Protein AF-A0A3D1ASE2-F1 (afdb_monomer_lite)

Radius of gyration: 16.87 Å; chains: 1; bounding box: 34×22×42 Å

Secondary structure (DSSP, 8-state):
---THHHHHHHHHHHHH--HHHHHHHHHHHHHHHHHHHHHHHHHHHH--STTTHHHHHHHHH-HHHHHHHHHHIIIIITTHHHH-

pLDDT: mean 88.69, std 10.6, range [47.78, 97.75]

Foldseek 3Di:
DDDPCVVVVLVVCCVVPVDPVVSVVVVVVVVVVVVVVVVVQVVVCVVDVDPDRPLSVLCVVPNNVRSVVVVVCCVPPVPVVVVVD

Structure (mmCIF, N/CA/C/O backbone):
data_AF-A0A3D1ASE2-F1
#
_entry.id   AF-A0A3D1ASE2-F1
#
loop_
_atom_site.group_PDB
_atom_site.id
_atom_site.type_symbol
_atom_site.label_atom_id
_atom_site.label_alt_id
_atom_site.label_comp_id
_atom_site.label_asym_id
_atom_site.label_entity_id
_atom_site.label_seq_id
_atom_site.pdbx_PDB_ins_code
_atom_site.Cartn_x
_atom_site.Cartn_y
_atom_site.Cartn_z
_atom_site.occupancy
_atom_site.B_iso_or_equiv
_atom_site.auth_seq_id
_atom_site.auth_comp_id
_atom_site.auth_asym_id
_atom_site.auth_atom_id
_atom_site.pdbx_PDB_model_num
ATOM 1 N N . MET A 1 1 ? 2.112 8.801 -1.460 1.00 79.31 1 MET A N 1
ATOM 2 C CA . MET A 1 1 ? 3.368 9.081 -0.728 1.00 79.31 1 MET A CA 1
ATOM 3 C C . MET A 1 1 ? 4.500 9.148 -1.743 1.00 79.31 1 MET A C 1
ATOM 5 O O . MET A 1 1 ? 4.478 8.344 -2.666 1.00 79.31 1 MET A O 1
ATOM 9 N N . VAL A 1 2 ? 5.437 10.090 -1.624 1.00 85.38 2 VAL A N 1
ATOM 10 C CA . VAL A 1 2 ? 6.650 10.112 -2.463 1.00 85.38 2 VAL A CA 1
ATOM 11 C C . VAL A 1 2 ? 7.789 9.534 -1.631 1.00 85.38 2 VAL A C 1
ATOM 13 O O . VAL A 1 2 ? 8.011 9.990 -0.514 1.00 85.38 2 VAL A O 1
ATOM 16 N N . GLY A 1 3 ? 8.464 8.510 -2.147 1.00 85.06 3 GLY A N 1
ATOM 17 C CA . GLY A 1 3 ? 9.558 7.821 -1.463 1.00 85.06 3 GLY A CA 1
ATOM 18 C C . GLY A 1 3 ? 10.695 7.474 -2.421 1.00 85.06 3 GLY A C 1
ATOM 19 O O . GLY A 1 3 ? 10.602 7.707 -3.625 1.00 85.06 3 GLY A O 1
ATOM 20 N N . THR A 1 4 ? 11.765 6.884 -1.891 1.00 85.19 4 THR A N 1
ATOM 21 C CA . THR A 1 4 ? 12.980 6.529 -2.650 1.00 85.19 4 THR A CA 1
ATOM 22 C C . THR A 1 4 ? 12.773 5.396 -3.660 1.00 85.19 4 THR A C 1
ATOM 24 O O . THR A 1 4 ? 13.582 5.239 -4.574 1.00 85.19 4 THR A O 1
ATOM 27 N N . GLY A 1 5 ? 11.665 4.651 -3.562 1.00 84.75 5 GLY A N 1
ATOM 28 C CA . GLY A 1 5 ? 11.333 3.543 -4.465 1.00 84.75 5 GLY A CA 1
ATOM 29 C C . GLY A 1 5 ? 11.286 3.927 -5.947 1.00 84.75 5 GLY A C 1
ATOM 30 O O . GLY A 1 5 ? 11.561 3.087 -6.796 1.00 84.75 5 GLY A O 1
ATOM 31 N N . ILE A 1 6 ? 11.044 5.202 -6.280 1.00 88.69 6 ILE A N 1
ATOM 32 C CA . ILE A 1 6 ? 11.091 5.672 -7.673 1.00 88.69 6 ILE A CA 1
ATOM 33 C C . ILE A 1 6 ? 12.464 5.448 -8.324 1.00 88.69 6 ILE A C 1
ATOM 35 O O . ILE A 1 6 ? 12.524 5.181 -9.520 1.00 88.69 6 ILE A O 1
ATOM 39 N N . PHE A 1 7 ? 13.553 5.507 -7.551 1.00 86.62 7 PHE A N 1
ATOM 40 C CA . PHE A 1 7 ? 14.911 5.317 -8.061 1.00 86.62 7 PHE A CA 1
ATOM 41 C C . PHE A 1 7 ? 15.286 3.834 -8.144 1.00 86.62 7 PHE A C 1
ATOM 43 O O . PHE A 1 7 ? 15.832 3.398 -9.153 1.00 86.62 7 PHE A O 1
ATOM 50 N N . ALA A 1 8 ? 14.954 3.051 -7.113 1.00 87.25 8 ALA A N 1
ATOM 51 C CA . ALA A 1 8 ? 15.301 1.631 -7.055 1.00 87.25 8 ALA A CA 1
ATOM 52 C C . ALA A 1 8 ? 14.403 0.779 -7.968 1.00 87.25 8 ALA A C 1
ATOM 54 O O . ALA A 1 8 ? 14.887 0.095 -8.868 1.00 87.25 8 ALA A O 1
ATOM 55 N N . THR A 1 9 ? 13.083 0.854 -7.783 1.00 88.00 9 THR A N 1
ATOM 56 C CA . THR A 1 9 ? 12.115 -0.001 -8.483 1.00 88.00 9 THR A CA 1
ATOM 57 C C . THR A 1 9 ? 12.113 0.258 -9.986 1.00 88.00 9 THR A C 1
ATOM 59 O O . THR A 1 9 ? 12.120 -0.688 -10.768 1.00 88.00 9 THR A O 1
ATOM 62 N N . THR A 1 10 ? 12.181 1.525 -10.403 1.00 88.69 10 THR A N 1
ATOM 63 C CA . THR A 1 10 ? 12.264 1.874 -11.831 1.00 88.69 10 THR A CA 1
ATOM 64 C C . THR A 1 10 ? 13.572 1.386 -12.456 1.00 88.69 10 THR A C 1
ATOM 66 O O . THR A 1 10 ? 13.566 0.966 -13.609 1.00 88.69 10 THR A O 1
ATOM 69 N N . GLY A 1 11 ? 14.678 1.390 -11.701 1.00 87.75 11 GLY A N 1
ATOM 70 C CA . GLY A 1 11 ? 15.962 0.849 -12.149 1.00 87.75 11 GLY A CA 1
ATOM 71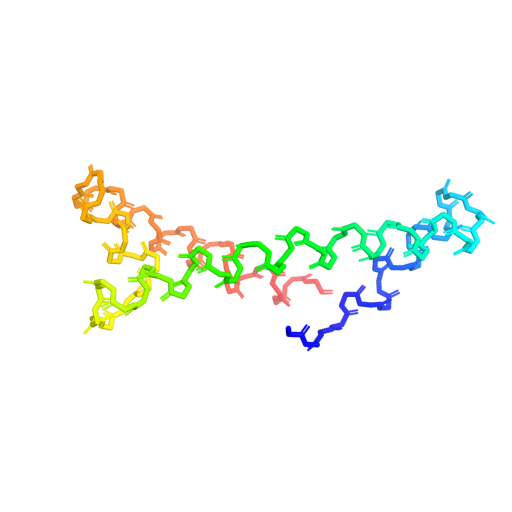 C C . GLY A 1 11 ? 15.898 -0.653 -12.435 1.00 87.75 11 GLY A C 1
ATOM 72 O O . GLY A 1 11 ? 16.311 -1.084 -13.510 1.00 87.75 11 GLY A O 1
ATOM 73 N N . PHE A 1 12 ? 15.308 -1.438 -11.526 1.00 89.56 12 PHE A N 1
ATOM 74 C CA . PHE A 1 12 ? 15.085 -2.872 -11.749 1.00 89.56 12 PHE A CA 1
ATOM 75 C C . PHE A 1 12 ? 14.143 -3.129 -12.933 1.00 89.56 12 PHE A C 1
ATOM 77 O O . PHE A 1 12 ? 14.477 -3.901 -13.827 1.00 89.56 12 PHE A O 1
ATOM 84 N N . MET A 1 13 ? 13.020 -2.406 -13.013 1.00 91.88 13 MET A N 1
ATOM 85 C CA . MET A 1 13 ? 12.073 -2.528 -14.130 1.00 91.88 13 MET A CA 1
ATOM 86 C C . MET A 1 13 ? 12.710 -2.199 -15.485 1.00 91.88 13 MET A C 1
ATOM 88 O O . MET A 1 13 ? 12.378 -2.829 -16.484 1.00 91.88 13 MET A O 1
ATOM 92 N N . ALA A 1 14 ? 13.625 -1.227 -15.539 1.00 91.00 14 ALA A N 1
ATOM 93 C CA . ALA A 1 14 ? 14.350 -0.903 -16.763 1.00 91.00 14 ALA A CA 1
ATOM 94 C C . ALA A 1 14 ? 15.271 -2.044 -17.215 1.00 91.00 14 ALA A C 1
ATOM 96 O O . ALA A 1 14 ? 15.356 -2.301 -18.415 1.00 91.00 14 ALA A O 1
ATOM 97 N N . GLY A 1 15 ? 15.913 -2.740 -16.271 1.00 90.25 15 GLY A N 1
ATOM 98 C CA . GLY A 1 15 ? 16.72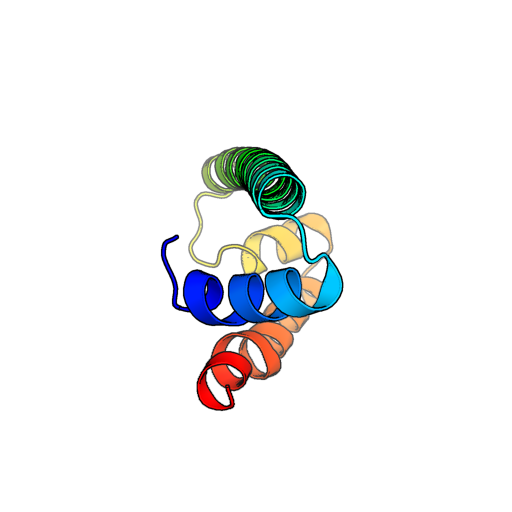2 -3.927 -16.554 1.00 90.25 15 GLY A CA 1
ATOM 99 C C . GLY A 1 15 ? 15.892 -5.116 -17.042 1.00 90.25 15 GLY A C 1
ATOM 100 O O . GLY A 1 15 ? 16.298 -5.789 -17.986 1.00 90.25 15 GLY A O 1
ATOM 101 N N . ASP A 1 16 ? 14.721 -5.334 -16.442 1.00 91.50 16 ASP A N 1
ATOM 102 C CA . ASP A 1 16 ? 13.880 -6.501 -16.729 1.00 91.50 16 ASP A CA 1
ATOM 103 C C . ASP A 1 16 ? 13.009 -6.331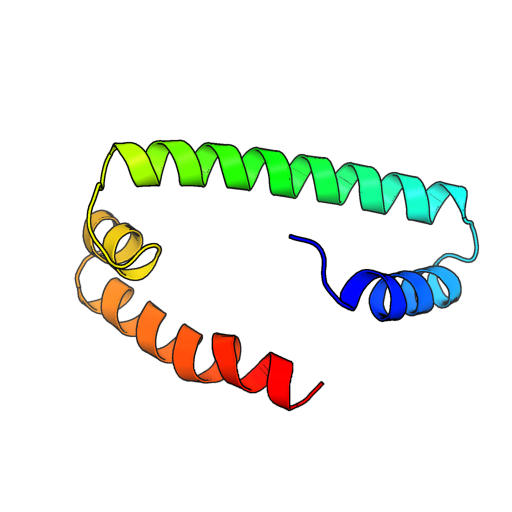 -17.985 1.00 91.50 16 ASP A C 1
ATOM 105 O O . ASP A 1 16 ? 12.835 -7.277 -18.753 1.00 91.50 16 ASP A O 1
ATOM 109 N N . LEU A 1 17 ? 12.436 -5.140 -18.207 1.00 91.81 17 LEU A N 1
ATOM 110 C CA . LEU A 1 17 ? 11.500 -4.896 -19.312 1.00 91.81 17 LEU A CA 1
ATOM 111 C C . LEU A 1 17 ? 12.151 -4.261 -20.542 1.00 91.81 17 LEU A C 1
ATOM 113 O O . LEU A 1 17 ? 11.664 -4.470 -21.651 1.00 91.81 17 LEU A O 1
ATOM 117 N N . GLY A 1 18 ? 13.184 -3.431 -20.369 1.00 86.75 18 GLY A N 1
ATOM 118 C CA . GLY A 1 18 ? 13.877 -2.737 -21.464 1.00 86.75 18 GLY A CA 1
ATOM 119 C C . GL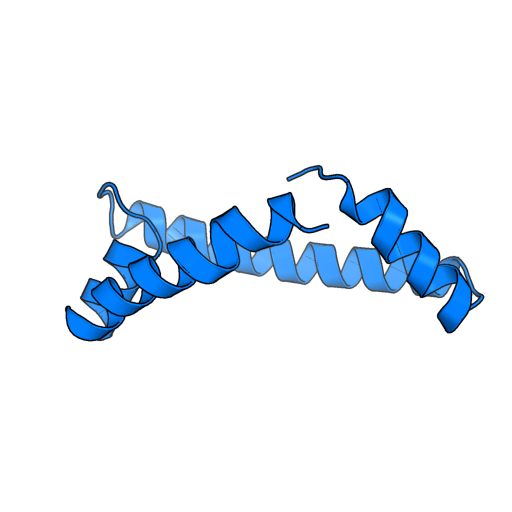Y A 1 18 ? 13.059 -1.697 -22.256 1.00 86.75 18 GLY A C 1
ATOM 120 O O . GLY A 1 18 ? 13.639 -0.977 -23.067 1.00 86.75 18 GLY A O 1
ATOM 121 N N . ASP A 1 19 ? 11.745 -1.568 -22.029 1.00 92.62 19 ASP A N 1
ATOM 122 C CA . ASP A 1 19 ? 10.856 -0.622 -22.724 1.00 92.62 19 ASP A CA 1
ATOM 123 C C . ASP A 1 19 ? 10.235 0.401 -21.756 1.00 92.62 19 ASP A C 1
ATOM 125 O O . ASP A 1 19 ? 9.471 0.065 -20.846 1.00 92.62 19 ASP A O 1
ATOM 129 N N . ALA A 1 20 ? 10.511 1.686 -21.998 1.00 92.00 20 ALA A N 1
ATOM 130 C CA . ALA A 1 20 ? 10.018 2.795 -21.184 1.00 92.00 20 ALA A CA 1
ATOM 131 C C . ALA A 1 20 ? 8.482 2.920 -21.158 1.00 92.00 20 ALA A C 1
ATOM 133 O O . ALA A 1 20 ? 7.914 3.347 -20.152 1.00 92.00 20 ALA A O 1
ATOM 134 N N . ARG A 1 21 ? 7.783 2.547 -22.236 1.00 94.62 21 ARG A N 1
ATOM 135 C CA . ARG A 1 21 ? 6.314 2.607 -22.310 1.00 94.62 21 ARG A CA 1
ATOM 136 C C . ARG A 1 21 ? 5.684 1.588 -21.371 1.00 94.62 21 ARG A C 1
ATOM 138 O O . ARG A 1 21 ? 4.715 1.916 -20.691 1.00 94.62 21 ARG A O 1
ATOM 145 N N . LEU A 1 22 ? 6.247 0.381 -21.300 1.00 93.81 22 LEU A N 1
ATOM 146 C CA . LEU A 1 22 ? 5.767 -0.658 -20.387 1.00 93.81 22 LEU A CA 1
ATOM 147 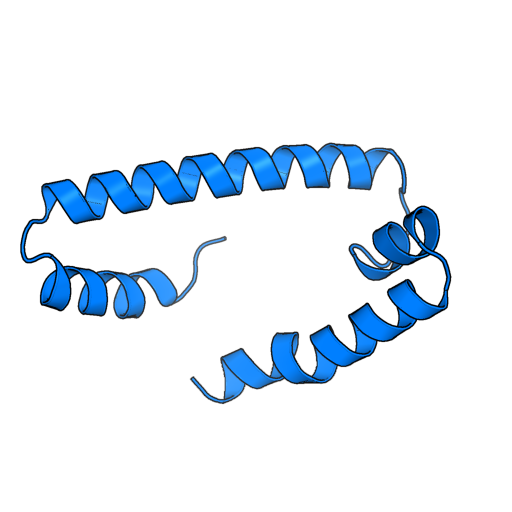C C . LEU A 1 22 ? 5.960 -0.248 -18.925 1.00 93.81 22 LEU A C 1
ATOM 149 O O . LEU A 1 22 ? 5.048 -0.413 -18.118 1.00 93.81 22 LEU A O 1
ATOM 153 N N . ILE A 1 23 ? 7.102 0.364 -18.600 1.00 93.94 23 ILE A N 1
ATOM 154 C CA . ILE A 1 23 ? 7.382 0.883 -17.254 1.00 93.94 23 ILE A CA 1
ATOM 155 C C . ILE A 1 23 ? 6.333 1.927 -16.845 1.00 93.94 23 ILE A C 1
ATOM 157 O O . ILE A 1 23 ? 5.776 1.849 -15.751 1.00 93.94 23 ILE A O 1
ATOM 161 N N . LEU A 1 24 ? 6.010 2.876 -17.731 1.00 94.56 24 LEU A N 1
ATOM 162 C CA . LEU A 1 24 ? 4.984 3.891 -17.467 1.00 94.56 24 LEU A CA 1
ATOM 163 C C . LEU A 1 24 ? 3.583 3.284 -17.297 1.00 94.56 24 LEU A C 1
ATOM 165 O O . LEU A 1 24 ? 2.834 3.723 -16.425 1.00 94.56 24 LEU A O 1
ATOM 169 N N . LEU A 1 25 ? 3.231 2.265 -18.089 1.00 95.81 25 LEU A N 1
ATOM 170 C CA . LEU A 1 25 ? 1.953 1.559 -17.950 1.00 95.81 25 LEU A CA 1
ATOM 171 C C . LEU A 1 25 ? 1.843 0.829 -16.607 1.00 95.81 25 LEU A C 1
ATOM 173 O O . LEU A 1 25 ? 0.795 0.891 -15.968 1.00 95.81 25 LEU A O 1
ATOM 177 N N . ILE A 1 26 ? 2.921 0.187 -16.148 1.00 95.00 26 ILE A N 1
ATOM 178 C CA . ILE A 1 26 ? 2.962 -0.481 -14.840 1.00 95.00 26 ILE A CA 1
ATOM 179 C C . ILE A 1 26 ? 2.827 0.536 -13.707 1.00 95.00 26 ILE A C 1
ATOM 181 O O . ILE A 1 26 ? 2.055 0.311 -12.777 1.00 95.00 26 ILE A O 1
ATOM 185 N N . TRP A 1 27 ? 3.515 1.678 -13.797 1.00 94.38 27 TRP A N 1
ATOM 186 C CA . TRP A 1 27 ? 3.359 2.765 -12.830 1.00 94.38 27 TRP A CA 1
ATOM 187 C C . TRP A 1 27 ? 1.926 3.294 -12.780 1.00 94.38 27 TRP A C 1
ATOM 189 O O . TRP A 1 27 ? 1.390 3.506 -11.693 1.00 94.38 27 TRP A O 1
ATOM 199 N N . LEU A 1 28 ? 1.285 3.468 -13.936 1.00 96.12 28 LEU A N 1
ATOM 200 C CA . LEU A 1 28 ? -0.102 3.922 -14.012 1.00 96.12 28 LEU A CA 1
ATOM 201 C C . LEU A 1 28 ? -1.069 2.889 -13.417 1.00 96.12 28 LEU A C 1
ATOM 203 O O . LEU A 1 28 ? -1.967 3.257 -12.661 1.00 96.12 28 LEU A O 1
ATOM 207 N N . ALA A 1 29 ? -0.854 1.601 -13.690 1.00 96.50 29 ALA A N 1
ATOM 208 C CA . ALA A 1 29 ? -1.617 0.526 -13.065 1.00 96.50 29 ALA A CA 1
ATOM 209 C C . ALA A 1 29 ? -1.430 0.529 -11.538 1.00 96.50 29 ALA A C 1
ATOM 211 O O . ALA A 1 29 ? -2.413 0.540 -10.799 1.00 96.50 29 ALA A O 1
ATOM 212 N N . GLY A 1 30 ? -0.186 0.602 -11.053 1.00 94.75 30 GLY A N 1
ATOM 213 C CA . GLY A 1 30 ? 0.126 0.679 -9.623 1.00 94.75 30 GLY A CA 1
ATOM 214 C C . GLY A 1 30 ? -0.503 1.897 -8.939 1.00 94.75 30 GLY A C 1
ATOM 215 O O . GLY A 1 30 ? -1.037 1.777 -7.836 1.00 94.75 30 GLY A O 1
ATOM 216 N N . ALA A 1 31 ? -0.519 3.051 -9.613 1.00 94.88 31 ALA A N 1
ATOM 217 C CA . ALA A 1 31 ? -1.190 4.252 -9.126 1.00 94.88 31 ALA A CA 1
ATOM 218 C C . ALA A 1 31 ? -2.703 4.041 -8.978 1.00 94.88 31 ALA A C 1
ATOM 220 O O . ALA A 1 31 ? -3.271 4.427 -7.957 1.00 94.88 31 ALA A O 1
ATOM 221 N N . LEU A 1 32 ? -3.347 3.383 -9.948 1.00 97.75 32 LEU A N 1
ATOM 222 C CA . LEU A 1 32 ? -4.774 3.070 -9.878 1.00 97.75 32 LEU A CA 1
ATOM 223 C C . LEU A 1 32 ? -5.089 2.119 -8.713 1.00 97.75 32 LEU A C 1
ATOM 225 O O . LEU A 1 32 ? -5.998 2.395 -7.933 1.00 97.75 32 LEU A O 1
ATOM 229 N N . PHE A 1 33 ? -4.303 1.052 -8.539 1.00 96.75 33 PHE A N 1
ATOM 230 C CA . PHE A 1 33 ? -4.457 0.133 -7.405 1.00 96.75 33 PHE A CA 1
ATOM 231 C C . PHE A 1 33 ? -4.282 0.843 -6.059 1.00 96.75 33 PHE A C 1
ATOM 233 O O . PHE A 1 33 ? -5.106 0.678 -5.157 1.00 96.75 33 PHE A O 1
ATOM 240 N N . SER A 1 34 ? -3.246 1.677 -5.927 1.00 95.31 34 SER A N 1
ATOM 241 C CA . SER A 1 34 ? -3.018 2.456 -4.708 1.00 95.31 34 SER A CA 1
ATOM 242 C C . SER A 1 34 ? -4.150 3.447 -4.439 1.00 95.31 34 SER A C 1
ATOM 244 O O . SER A 1 34 ? -4.477 3.681 -3.277 1.00 95.31 34 SER A O 1
ATOM 246 N N . PHE A 1 35 ? -4.741 4.032 -5.482 1.00 96.88 35 PHE A N 1
ATOM 247 C CA . PHE A 1 35 ? -5.864 4.951 -5.346 1.00 96.88 35 PHE A CA 1
ATOM 248 C C . PHE A 1 35 ? -7.120 4.234 -4.839 1.00 96.88 35 PHE A C 1
ATOM 250 O O . PHE A 1 35 ? -7.741 4.701 -3.888 1.00 96.88 35 PHE A O 1
ATOM 257 N N . CYS A 1 36 ? -7.449 3.066 -5.399 1.00 97.62 36 CYS A N 1
ATOM 258 C CA . CYS A 1 36 ? -8.544 2.236 -4.897 1.00 97.62 36 CYS A CA 1
ATOM 259 C C . CYS A 1 36 ? -8.343 1.867 -3.420 1.00 97.62 36 CYS A C 1
ATOM 261 O O . CYS A 1 36 ? -9.262 2.033 -2.622 1.00 97.62 36 CYS A O 1
ATOM 263 N N . GLY A 1 37 ? -7.129 1.451 -3.039 1.00 95.44 37 GLY A N 1
ATOM 264 C CA . GLY A 1 37 ? -6.798 1.170 -1.641 1.00 95.44 37 GLY A CA 1
ATOM 265 C C . GLY A 1 37 ? -6.985 2.389 -0.734 1.00 95.44 37 GLY A C 1
ATOM 266 O O . GLY A 1 37 ? -7.595 2.276 0.325 1.00 95.44 37 GLY A O 1
ATOM 267 N N . ALA A 1 38 ? -6.537 3.572 -1.165 1.00 95.75 38 ALA A N 1
ATOM 268 C CA . ALA A 1 38 ? -6.705 4.808 -0.400 1.00 95.75 38 ALA A CA 1
ATOM 269 C C . ALA A 1 38 ? -8.183 5.152 -0.147 1.00 95.75 38 ALA A C 1
ATOM 271 O O . ALA A 1 38 ? -8.522 5.602 0.945 1.00 95.75 38 ALA A O 1
ATOM 272 N N . LEU A 1 39 ? -9.067 4.904 -1.120 1.00 97.19 39 LEU A N 1
ATOM 273 C CA . LEU A 1 39 ? -10.509 5.096 -0.944 1.00 97.19 39 LEU A CA 1
ATOM 274 C C . LEU A 1 39 ? -11.092 4.119 0.085 1.00 97.19 39 LEU A C 1
ATOM 276 O O . LEU A 1 39 ? -11.808 4.551 0.984 1.00 97.19 39 LEU A O 1
ATOM 280 N N . THR A 1 40 ? -10.736 2.833 0.014 1.00 95.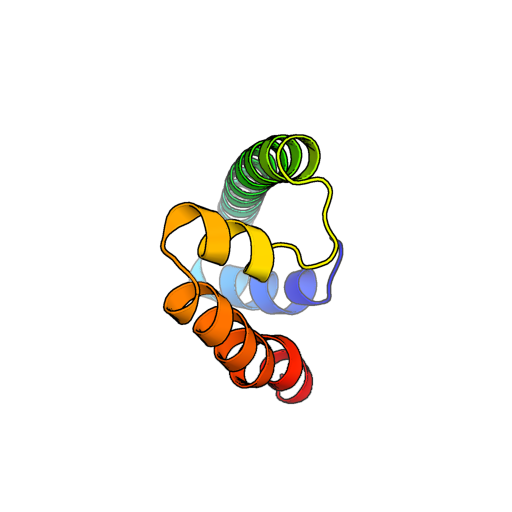69 40 THR A N 1
ATOM 281 C CA . THR A 1 40 ? -11.168 1.834 1.007 1.00 95.69 40 THR A CA 1
ATOM 282 C C . THR A 1 40 ? -10.710 2.207 2.418 1.00 95.69 40 THR A C 1
ATOM 284 O O . THR A 1 40 ? -11.497 2.170 3.362 1.00 95.69 40 THR A O 1
ATOM 287 N N . TYR A 1 41 ? -9.455 2.637 2.562 1.00 93.56 41 TYR A N 1
ATOM 288 C CA . TYR A 1 41 ? -8.919 3.117 3.836 1.00 93.56 41 TYR A CA 1
ATOM 289 C C . TYR A 1 41 ? -9.610 4.392 4.327 1.00 93.56 41 TYR A C 1
ATOM 291 O O . TYR A 1 41 ? -9.805 4.558 5.529 1.00 93.56 41 TYR A O 1
ATOM 299 N N . SER A 1 42 ? -10.012 5.281 3.416 1.00 94.88 42 SER A N 1
ATOM 300 C CA . SER A 1 42 ? -10.753 6.492 3.767 1.00 94.88 42 SER A CA 1
ATOM 301 C C . SER A 1 42 ? -12.118 6.170 4.374 1.00 94.88 42 SER A C 1
ATOM 303 O O . SER A 1 42 ? -12.484 6.777 5.377 1.00 94.88 42 SER A O 1
ATOM 305 N N . GLU A 1 43 ? -12.872 5.227 3.803 1.00 96.38 43 GLU A N 1
ATOM 306 C CA . GLU A 1 43 ? -14.161 4.814 4.379 1.00 96.38 43 GLU A CA 1
ATOM 307 C C . GLU A 1 43 ? -13.979 4.198 5.765 1.00 96.38 43 GLU A C 1
ATOM 309 O O . GLU A 1 43 ? -14.721 4.497 6.702 1.00 96.38 43 GLU A O 1
ATOM 314 N N . LEU A 1 44 ? -12.943 3.379 5.917 1.00 94.50 44 LEU A N 1
ATOM 315 C CA . LEU A 1 44 ? -12.630 2.725 7.176 1.00 94.50 44 LEU A CA 1
ATOM 316 C C . LEU A 1 44 ? -12.201 3.729 8.256 1.00 94.50 44 LEU A C 1
ATOM 318 O O . LEU A 1 44 ? -12.629 3.620 9.402 1.00 94.50 44 LEU A O 1
ATOM 322 N N . GLY A 1 45 ? -11.437 4.758 7.883 1.00 93.38 45 GLY A N 1
ATOM 323 C CA . GLY A 1 45 ? -11.054 5.856 8.773 1.00 93.38 45 GLY A CA 1
ATOM 324 C C . GLY A 1 45 ? -12.226 6.722 9.238 1.00 93.38 45 GLY A C 1
ATOM 325 O O . GLY A 1 45 ? -12.186 7.238 10.353 1.00 93.38 45 GLY A O 1
ATOM 326 N N . ILE A 1 46 ? -13.281 6.851 8.428 1.00 94.44 46 ILE A N 1
ATOM 327 C CA . ILE A 1 46 ? -14.514 7.550 8.822 1.00 94.44 46 ILE A CA 1
ATOM 328 C C . ILE A 1 46 ? -15.362 6.672 9.752 1.00 94.44 46 ILE A C 1
ATOM 330 O O . ILE A 1 46 ? -15.879 7.167 10.752 1.00 94.44 46 ILE A O 1
ATOM 334 N N . ASN A 1 47 ? -15.490 5.377 9.447 1.00 94.69 47 ASN A N 1
ATOM 335 C CA . ASN A 1 47 ? -16.305 4.441 10.231 1.00 94.69 47 ASN A CA 1
ATOM 336 C C . ASN A 1 47 ? -15.690 4.103 11.597 1.00 94.69 47 ASN A C 1
ATOM 338 O O . ASN A 1 47 ? -16.419 3.893 12.564 1.00 94.69 47 ASN A O 1
ATOM 342 N N . PHE A 1 48 ? -14.359 4.086 11.691 1.00 93.75 48 PHE A N 1
ATOM 343 C CA . PHE A 1 48 ? -13.620 3.805 12.920 1.00 93.75 48 PHE A CA 1
ATOM 344 C C . PHE A 1 48 ? -12.699 4.986 13.270 1.00 93.75 48 PHE A C 1
ATOM 346 O O . PHE A 1 48 ? -11.481 4.891 13.081 1.00 93.75 48 PHE A O 1
ATOM 353 N N . PRO A 1 49 ? -13.244 6.104 13.795 1.00 89.38 49 PRO A N 1
ATOM 354 C CA . PRO A 1 49 ? -12.491 7.319 14.108 1.00 89.38 49 PRO A CA 1
ATOM 355 C C . PRO A 1 49 ? -11.712 7.168 15.427 1.00 89.38 49 PRO A C 1
ATOM 357 O O . PRO A 1 49 ? -11.907 7.919 16.381 1.00 89.38 49 PRO A O 1
ATOM 360 N N . SER A 1 50 ? -10.846 6.158 15.499 1.00 89.38 50 SER A N 1
ATOM 361 C CA . SER A 1 50 ? -10.030 5.835 16.666 1.00 89.38 50 SER A CA 1
ATOM 362 C C . SER A 1 50 ? -8.553 5.759 16.289 1.00 89.38 50 SER A C 1
ATOM 364 O O . SER A 1 50 ? -8.187 5.386 15.172 1.00 89.38 50 SER A O 1
ATOM 366 N N . SER A 1 51 ? -7.683 6.115 17.229 1.00 87.44 51 SER A N 1
ATOM 367 C CA . SER A 1 51 ? -6.237 6.073 17.022 1.00 87.44 51 SER A CA 1
ATOM 368 C C . SER A 1 51 ? -5.747 4.624 16.981 1.00 87.44 51 SER A C 1
ATOM 370 O O . SER A 1 51 ? -5.860 3.906 17.971 1.00 87.44 51 SER A O 1
ATOM 372 N N . GLY A 1 52 ? -5.170 4.205 15.851 1.00 86.69 52 GLY A N 1
ATOM 373 C CA . GLY A 1 52 ? -4.526 2.891 15.715 1.00 86.69 52 GLY A CA 1
ATOM 374 C C . GLY A 1 52 ? -4.557 2.268 14.315 1.00 86.69 52 GLY A C 1
ATOM 375 O O . GLY A 1 52 ? -3.853 1.287 14.094 1.00 86.69 52 GLY A O 1
ATOM 376 N N . GLY A 1 53 ? -5.309 2.830 13.361 1.00 89.75 53 GLY A N 1
ATOM 377 C CA . GLY A 1 53 ? -5.277 2.405 11.952 1.00 89.75 53 GLY A CA 1
ATOM 378 C C . GLY A 1 53 ? -5.574 0.912 11.777 1.00 89.75 53 GLY A C 1
ATOM 379 O O . GLY A 1 53 ? -6.558 0.416 12.324 1.00 89.75 53 GLY A O 1
ATOM 380 N N . ASP A 1 54 ? -4.689 0.194 11.077 1.00 90.62 54 ASP A N 1
ATOM 381 C CA . ASP A 1 54 ? -4.820 -1.247 10.798 1.00 90.62 54 ASP A CA 1
ATOM 382 C C . ASP A 1 54 ? -5.061 -2.100 12.045 1.00 90.62 54 ASP A C 1
ATOM 384 O O . ASP A 1 54 ? -5.815 -3.072 11.987 1.00 90.62 54 ASP A O 1
ATOM 388 N N . TYR A 1 55 ? -4.471 -1.720 13.183 1.00 92.38 55 TYR A N 1
ATOM 389 C CA . TYR A 1 55 ? -4.708 -2.407 14.450 1.00 92.38 55 TYR A CA 1
ATOM 390 C C . TYR A 1 55 ? -6.192 -2.377 14.822 1.00 92.38 55 TYR A C 1
ATOM 392 O O . TYR A 1 55 ? -6.769 -3.418 15.133 1.00 92.38 55 TYR A O 1
ATOM 400 N N . VAL A 1 56 ? -6.822 -1.200 14.767 1.00 93.50 56 VAL A N 1
ATOM 401 C CA . VAL A 1 56 ? -8.243 -1.021 15.107 1.00 93.50 56 VAL A CA 1
ATOM 402 C C . VAL A 1 56 ? -9.107 -1.759 14.093 1.00 93.50 56 VAL A C 1
ATOM 404 O O . VAL A 1 56 ? -9.993 -2.517 14.475 1.00 93.50 56 VAL A O 1
ATOM 407 N N . TYR A 1 57 ? -8.797 -1.605 12.807 1.00 94.31 57 TYR A N 1
ATOM 408 C CA . TYR A 1 57 ? -9.568 -2.199 11.720 1.00 94.31 57 TYR A CA 1
ATOM 409 C C . TYR A 1 57 ? -9.612 -3.727 11.793 1.00 94.31 57 TYR A C 1
ATOM 411 O O . TYR A 1 57 ? -10.681 -4.328 11.702 1.00 94.31 57 TYR A O 1
ATOM 419 N N . LEU A 1 58 ? -8.459 -4.367 11.999 1.00 94.06 58 LEU A N 1
ATOM 420 C CA . LEU A 1 58 ? -8.373 -5.823 12.081 1.00 94.06 58 LEU A CA 1
ATOM 421 C C . LEU A 1 58 ? -8.864 -6.363 13.427 1.00 94.06 58 LEU A C 1
ATOM 423 O O . LEU A 1 58 ? -9.403 -7.470 13.466 1.00 94.06 58 LEU A O 1
ATOM 427 N N . THR A 1 59 ? -8.743 -5.582 14.506 1.00 94.44 59 THR A N 1
ATOM 428 C CA . THR A 1 59 ? -9.346 -5.929 15.802 1.00 94.44 59 THR A CA 1
ATOM 429 C C . THR A 1 59 ? -10.865 -5.990 15.706 1.00 94.44 59 THR A C 1
ATOM 431 O O . THR A 1 59 ? -11.454 -6.956 16.183 1.00 94.44 59 THR A O 1
ATOM 434 N N . GLU A 1 60 ? -11.495 -5.002 15.071 1.00 93.44 60 GLU A N 1
ATOM 435 C CA . GLU A 1 60 ? -12.955 -4.959 14.925 1.00 93.44 60 GLU A CA 1
ATOM 436 C C . GLU A 1 60 ? -13.474 -6.005 13.931 1.00 93.44 60 GLU A C 1
ATOM 438 O O . GLU A 1 60 ? -14.506 -6.628 14.164 1.00 93.44 60 GLU A O 1
ATOM 443 N N . ALA A 1 61 ? -12.744 -6.257 12.840 1.00 93.81 61 ALA A N 1
ATOM 444 C CA . ALA A 1 61 ? -13.178 -7.215 11.824 1.00 93.81 61 ALA A CA 1
ATOM 445 C C . ALA A 1 61 ? -12.989 -8.687 12.237 1.00 93.81 61 ALA A C 1
ATOM 447 O O . ALA A 1 61 ? -13.833 -9.525 11.920 1.00 93.81 61 ALA A O 1
ATOM 448 N N . TYR A 1 62 ? -11.883 -9.019 12.913 1.00 94.44 62 TYR A N 1
ATOM 449 C CA . TYR A 1 62 ? -11.478 -10.413 13.154 1.00 94.44 62 TYR A CA 1
ATOM 450 C C . TYR A 1 62 ? -11.190 -10.742 14.625 1.00 94.44 62 TYR A C 1
ATOM 452 O O . TYR A 1 62 ? -10.960 -11.905 14.966 1.00 94.44 62 TYR A O 1
ATOM 460 N N . GLY A 1 63 ? -11.222 -9.751 15.514 1.00 94.75 63 GLY A N 1
ATOM 461 C CA . GLY A 1 63 ? -10.995 -9.910 16.946 1.00 94.75 63 GLY A CA 1
ATOM 462 C C . GLY A 1 63 ? -9.576 -9.542 17.413 1.00 94.75 63 GLY A C 1
ATOM 463 O O . GLY A 1 63 ? -8.663 -9.310 16.615 1.00 94.75 63 GLY A O 1
ATOM 464 N N . PRO A 1 64 ? -9.350 -9.527 18.740 1.00 93.25 64 PRO A N 1
ATOM 465 C CA . PRO A 1 64 ? -8.163 -8.930 19.364 1.00 93.25 64 PRO A CA 1
ATOM 466 C C . PRO A 1 64 ? -6.838 -9.621 19.019 1.00 93.25 64 PRO A C 1
ATOM 468 O O . PRO A 1 64 ? -5.792 -8.975 19.007 1.00 93.25 64 PRO A O 1
ATOM 471 N N . VAL A 1 65 ? -6.860 -10.921 18.708 1.00 95.75 65 VAL A N 1
ATOM 472 C CA . VAL A 1 65 ? -5.652 -11.671 18.316 1.00 95.75 65 VAL A CA 1
ATOM 473 C C . VAL A 1 65 ? -5.084 -11.141 16.998 1.00 95.75 65 VAL A C 1
ATOM 475 O O . VAL A 1 65 ? -3.874 -10.952 16.876 1.00 95.75 65 VAL A O 1
ATOM 478 N N . TRP A 1 66 ? -5.956 -10.842 16.033 1.00 93.12 66 TRP A N 1
ATOM 479 C CA . TRP A 1 66 ? -5.549 -10.315 14.732 1.00 93.12 66 TRP A CA 1
ATOM 480 C C . TRP A 1 66 ? -5.051 -8.882 14.838 1.00 93.12 66 TRP A C 1
ATOM 482 O O . TRP A 1 66 ? -4.027 -8.560 14.242 1.00 93.12 66 TRP A O 1
ATOM 492 N N . GLY A 1 67 ? -5.693 -8.069 15.682 1.00 91.81 67 GLY A N 1
ATOM 493 C CA . GLY A 1 67 ? -5.174 -6.768 16.096 1.00 91.81 67 GLY A CA 1
ATOM 494 C C . GLY A 1 67 ? -3.743 -6.857 16.615 1.00 91.81 67 GLY A C 1
ATOM 495 O O . GLY A 1 67 ? -2.838 -6.223 16.081 1.00 91.81 67 GLY A O 1
ATOM 496 N N . PHE A 1 68 ? -3.498 -7.715 17.605 1.00 92.00 68 PHE A N 1
ATOM 497 C CA . PHE A 1 68 ? -2.169 -7.918 18.188 1.00 92.00 68 PHE A CA 1
ATOM 498 C C . PHE A 1 68 ? -1.109 -8.349 17.160 1.00 92.00 68 PHE A C 1
ATOM 500 O O . PHE A 1 68 ? 0.026 -7.868 17.197 1.00 92.00 68 PHE A O 1
ATOM 507 N N . MET A 1 69 ? -1.473 -9.205 16.201 1.00 93.62 69 MET A N 1
ATOM 508 C CA . MET A 1 69 ? -0.574 -9.618 15.117 1.00 93.62 69 MET A CA 1
ATOM 509 C C . MET A 1 69 ? -0.143 -8.449 14.220 1.00 93.62 69 MET A C 1
ATOM 511 O O . MET A 1 69 ? 1.004 -8.438 13.771 1.00 93.62 69 MET A O 1
ATOM 515 N N . THR A 1 70 ? -0.991 -7.433 14.013 1.00 90.94 70 THR A N 1
ATOM 516 C CA . THR A 1 70 ? -0.595 -6.226 13.257 1.00 90.94 70 THR A CA 1
ATOM 517 C C . THR A 1 70 ? 0.568 -5.493 13.921 1.00 90.94 70 THR A C 1
ATOM 519 O O . THR A 1 70 ? 1.481 -5.033 13.234 1.00 90.94 70 THR A O 1
ATOM 522 N N . GLY A 1 71 ? 0.582 -5.440 15.257 1.00 88.44 71 GLY A N 1
ATOM 523 C CA . GLY A 1 71 ? 1.662 -4.837 16.032 1.00 88.44 71 GLY A CA 1
ATOM 524 C C . GLY A 1 71 ? 2.990 -5.564 15.819 1.00 88.44 71 GLY A C 1
ATOM 525 O O . GLY A 1 71 ? 4.005 -4.922 15.554 1.00 88.44 71 GLY A O 1
ATOM 526 N N . TRP A 1 72 ? 2.979 -6.900 15.840 1.00 90.75 72 TRP A N 1
ATOM 527 C CA . TRP A 1 72 ? 4.176 -7.705 15.572 1.00 90.75 72 TRP A CA 1
ATOM 528 C C . TRP A 1 72 ? 4.710 -7.533 14.152 1.00 90.75 72 TRP A C 1
ATOM 530 O O . TRP A 1 72 ? 5.916 -7.366 13.971 1.00 90.75 72 TRP A O 1
ATOM 540 N N . ILE A 1 73 ? 3.831 -7.535 13.148 1.00 89.75 73 ILE A N 1
ATOM 541 C CA . ILE A 1 73 ? 4.227 -7.318 11.750 1.00 89.75 73 ILE A CA 1
ATOM 542 C C . ILE A 1 73 ? 4.788 -5.904 11.575 1.00 89.75 73 ILE A C 1
ATOM 544 O O . ILE A 1 73 ? 5.832 -5.724 10.953 1.00 89.75 73 ILE A O 1
ATOM 548 N N . SER A 1 74 ? 4.153 -4.897 12.173 1.00 85.44 74 SER A N 1
ATOM 549 C CA . SER A 1 74 ? 4.624 -3.509 12.091 1.00 85.44 74 SER A CA 1
ATOM 550 C C . SER A 1 74 ? 6.006 -3.350 12.727 1.00 85.44 74 SER A C 1
ATOM 552 O O . SER A 1 74 ? 6.876 -2.689 12.162 1.00 85.44 74 SER A O 1
ATOM 554 N N . PHE A 1 75 ? 6.238 -4.008 13.864 1.00 85.12 75 PHE A N 1
ATOM 555 C CA . PHE A 1 75 ? 7.528 -4.008 14.547 1.00 85.12 75 PHE A CA 1
ATOM 556 C C . PHE A 1 75 ? 8.632 -4.687 13.720 1.00 85.12 75 PHE A C 1
ATOM 558 O O . PHE A 1 75 ? 9.706 -4.116 13.541 1.00 85.12 75 PHE A O 1
ATOM 565 N N . PHE A 1 76 ? 8.368 -5.886 13.190 1.00 86.94 76 PHE A N 1
ATOM 566 C CA . PHE A 1 76 ? 9.379 -6.698 12.504 1.00 86.94 76 PHE A CA 1
ATOM 567 C C . PHE A 1 76 ? 9.543 -6.438 11.014 1.00 86.94 76 PHE A C 1
ATOM 569 O O . PHE A 1 76 ? 10.577 -6.830 10.479 1.00 86.94 76 PHE A O 1
ATOM 576 N N . ALA A 1 77 ? 8.557 -5.848 10.344 1.00 81.12 77 ALA A N 1
ATOM 577 C CA . ALA A 1 77 ? 8.581 -5.612 8.902 1.00 81.12 77 ALA A CA 1
ATOM 578 C C . ALA A 1 77 ? 8.295 -4.150 8.541 1.00 81.12 77 ALA A C 1
ATOM 580 O O . ALA A 1 77 ? 8.880 -3.638 7.593 1.00 81.12 77 ALA A O 1
ATOM 581 N N . GLY A 1 78 ? 7.435 -3.462 9.298 1.00 70.81 78 GLY A N 1
ATOM 582 C CA . GLY A 1 78 ? 7.071 -2.072 9.012 1.00 70.81 78 GLY A CA 1
ATOM 583 C C . GLY A 1 78 ? 8.237 -1.096 9.189 1.00 70.81 78 GLY A C 1
ATOM 584 O O . GLY A 1 78 ? 8.539 -0.323 8.284 1.00 70.81 78 GLY A O 1
ATOM 585 N N . PHE A 1 79 ? 8.914 -1.142 10.339 1.00 65.94 79 PHE A N 1
ATOM 586 C CA . PHE A 1 79 ? 9.977 -0.179 10.672 1.00 65.94 79 PHE A CA 1
ATOM 587 C C . PHE A 1 79 ? 11.400 -0.693 10.443 1.00 65.94 79 PHE A C 1
ATOM 589 O O . PHE A 1 79 ? 12.306 0.101 10.210 1.00 65.94 79 PHE A O 1
ATOM 596 N N . SER A 1 80 ? 11.618 -2.003 10.496 1.00 61.78 80 SER A N 1
ATOM 597 C CA . SER A 1 80 ? 12.940 -2.622 10.327 1.00 61.78 80 SER A CA 1
ATOM 598 C C . SER A 1 80 ? 13.369 -2.730 8.858 1.00 61.78 80 SER A C 1
ATOM 600 O O . SER A 1 80 ? 14.542 -2.529 8.550 1.00 61.78 80 SER A O 1
ATOM 602 N N . ALA A 1 81 ? 12.438 -3.021 7.941 1.00 55.75 81 ALA A N 1
ATOM 603 C CA . ALA A 1 81 ? 12.747 -3.228 6.529 1.00 55.75 81 ALA A CA 1
ATOM 604 C C . ALA A 1 81 ? 13.287 -1.960 5.837 1.00 55.75 81 ALA A C 1
ATOM 606 O O . ALA A 1 81 ? 14.257 -2.081 5.092 1.00 55.75 81 ALA A O 1
ATOM 607 N N . PRO A 1 82 ? 12.771 -0.744 6.116 1.00 55.47 82 PRO A N 1
ATOM 608 C CA . PRO A 1 82 ? 13.345 0.489 5.578 1.00 55.47 82 PRO A CA 1
ATOM 609 C C . PRO A 1 82 ? 14.718 0.858 6.158 1.00 55.47 82 PRO A C 1
ATOM 611 O O . PRO A 1 82 ? 15.404 1.681 5.571 1.00 55.47 82 PRO A O 1
ATOM 614 N N . ILE A 1 83 ? 15.109 0.309 7.317 1.00 59.25 83 ILE A N 1
ATOM 615 C CA . ILE A 1 83 ? 16.428 0.561 7.931 1.00 59.25 83 ILE A CA 1
ATOM 616 C C . ILE A 1 83 ? 17.509 -0.324 7.289 1.00 59.25 83 ILE A C 1
ATOM 618 O O . ILE A 1 83 ? 18.684 0.036 7.290 1.00 59.25 83 ILE A O 1
ATOM 622 N N . ALA A 1 84 ? 17.120 -1.489 6.767 1.00 52.66 84 ALA A N 1
ATOM 623 C CA . ALA A 1 84 ? 18.032 -2.463 6.172 1.00 52.66 84 ALA A CA 1
ATOM 624 C C . ALA A 1 84 ? 18.275 -2.266 4.662 1.00 52.66 84 ALA A C 1
ATOM 626 O O . ALA A 1 84 ? 19.213 -2.864 4.135 1.00 52.66 84 ALA A O 1
ATOM 627 N N . ALA A 1 85 ? 17.429 -1.485 3.980 1.00 47.78 85 ALA A N 1
ATOM 628 C CA . ALA A 1 85 ? 17.490 -1.203 2.541 1.00 47.78 85 ALA A CA 1
ATOM 629 C C . ALA A 1 85 ? 18.153 0.151 2.255 1.00 47.78 85 ALA A C 1
ATOM 631 O O . ALA A 1 85 ? 18.905 0.227 1.258 1.00 47.78 85 ALA A O 1
#

Sequence (85 aa):
MVGTGIFATTGFMAGDLGDARLILLIWLAGALFSFCGALTYSELGINFPSSGGDYVYLTEAYGPVWGFMTGWISFFAGFSAPIAA